Protein AF-A0A9Q3JPG5-F1 (afdb_monomer)

Structure (mmCIF, N/CA/C/O backbone):
data_AF-A0A9Q3JPG5-F1
#
_entry.id   AF-A0A9Q3JPG5-F1
#
loop_
_atom_site.group_PDB
_atom_site.id
_atom_site.type_symbol
_atom_site.label_atom_id
_atom_site.label_alt_id
_atom_site.label_comp_id
_atom_site.label_asym_id
_atom_site.label_entity_id
_atom_site.label_seq_id
_atom_site.pdbx_PDB_ins_code
_atom_site.Cartn_x
_atom_site.Cartn_y
_atom_site.Cartn_z
_atom_site.occupancy
_atom_site.B_iso_or_equiv
_atom_site.auth_seq_id
_atom_site.auth_comp_id
_atom_site.auth_asym_id
_atom_site.auth_atom_id
_atom_site.pdbx_P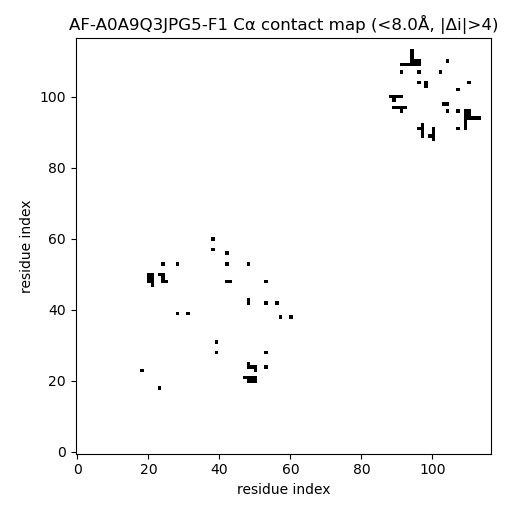DB_model_num
ATOM 1 N N . MET A 1 1 ? 44.051 -28.200 -38.575 1.00 45.81 1 MET A N 1
ATOM 2 C CA . MET A 1 1 ? 42.872 -27.557 -37.950 1.00 45.81 1 MET A CA 1
ATOM 3 C C . MET A 1 1 ? 43.237 -26.121 -37.627 1.00 45.81 1 MET A C 1
ATOM 5 O O . MET A 1 1 ? 44.280 -25.906 -37.031 1.00 45.81 1 MET A O 1
ATOM 9 N N . ASN A 1 2 ? 42.452 -25.155 -38.103 1.00 54.31 2 ASN A N 1
ATOM 10 C CA . ASN A 1 2 ? 42.787 -23.732 -38.044 1.00 54.31 2 ASN A CA 1
ATOM 11 C C . ASN A 1 2 ? 41.914 -23.070 -36.964 1.00 54.31 2 ASN A C 1
ATOM 13 O O . ASN A 1 2 ? 40.747 -22.774 -37.214 1.00 54.31 2 ASN A O 1
ATOM 17 N N . PHE A 1 3 ? 42.439 -22.912 -35.747 1.00 61.31 3 PHE A N 1
ATOM 18 C CA . PHE A 1 3 ? 41.721 -22.245 -34.658 1.00 61.31 3 PHE A CA 1
ATOM 19 C C . PHE A 1 3 ? 41.958 -20.736 -34.763 1.00 61.31 3 PHE A C 1
ATOM 21 O O . PHE A 1 3 ? 43.042 -20.246 -34.460 1.00 61.31 3 PHE A O 1
ATOM 28 N N . LYS A 1 4 ? 40.951 -19.989 -35.228 1.00 66.38 4 LYS A N 1
ATOM 29 C CA . LYS A 1 4 ? 40.971 -18.522 -35.182 1.00 66.38 4 LYS A CA 1
ATOM 30 C C . LYS A 1 4 ? 40.499 -18.066 -33.805 1.00 66.38 4 LYS A C 1
ATOM 32 O O . LYS A 1 4 ? 39.373 -18.362 -33.414 1.00 66.38 4 LYS A O 1
ATOM 37 N N . SER A 1 5 ? 41.344 -17.326 -33.094 1.00 65.25 5 SER A N 1
ATOM 38 C CA . SER A 1 5 ? 40.959 -16.655 -31.852 1.00 65.25 5 SER A CA 1
ATOM 39 C C . SER A 1 5 ? 39.871 -15.620 -32.137 1.00 65.25 5 SER A C 1
ATOM 41 O O . SER A 1 5 ? 40.078 -14.688 -32.913 1.00 65.25 5 SER A O 1
ATOM 43 N N . VAL A 1 6 ? 38.711 -15.779 -31.501 1.00 73.69 6 VAL A N 1
ATOM 44 C CA . VAL A 1 6 ? 37.639 -14.779 -31.490 1.00 73.69 6 VAL A CA 1
ATOM 45 C C . VAL A 1 6 ? 37.770 -13.952 -30.213 1.00 73.69 6 VAL A C 1
ATOM 47 O O . VAL A 1 6 ? 37.669 -14.470 -29.106 1.00 73.69 6 VAL A O 1
ATOM 50 N N . GLY A 1 7 ? 38.072 -12.662 -30.355 1.00 70.88 7 GLY A N 1
ATOM 51 C CA . GLY A 1 7 ? 38.136 -11.745 -29.217 1.00 70.88 7 GLY A CA 1
ATOM 52 C C . GLY A 1 7 ? 36.733 -11.344 -28.763 1.00 70.88 7 GLY A C 1
ATOM 53 O O . GLY A 1 7 ? 35.922 -10.913 -29.583 1.00 70.88 7 GLY A O 1
ATOM 54 N N . ILE A 1 8 ? 36.445 -11.448 -27.464 1.00 77.06 8 ILE A N 1
ATOM 55 C CA . ILE A 1 8 ? 35.200 -10.938 -26.875 1.00 77.06 8 ILE 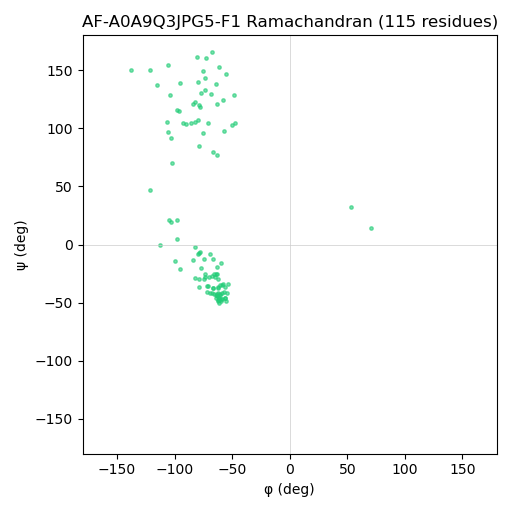A CA 1
ATOM 56 C C . ILE A 1 8 ? 35.344 -9.423 -26.700 1.00 77.06 8 ILE A C 1
ATOM 58 O O . ILE A 1 8 ? 36.232 -8.953 -25.990 1.00 77.06 8 ILE A O 1
ATOM 62 N N . ARG A 1 9 ? 34.467 -8.644 -27.341 1.00 71.94 9 ARG A N 1
ATOM 63 C CA . ARG A 1 9 ? 34.363 -7.197 -27.110 1.00 71.94 9 ARG A CA 1
ATOM 64 C C . ARG A 1 9 ? 33.312 -6.939 -26.037 1.00 71.94 9 ARG A C 1
ATOM 66 O O . ARG A 1 9 ? 32.119 -7.033 -26.310 1.00 71.94 9 ARG A O 1
ATOM 73 N N . VAL A 1 10 ? 33.751 -6.606 -24.825 1.00 76.31 10 VAL A N 1
ATOM 74 C CA . VAL A 1 10 ? 32.854 -6.160 -23.751 1.00 76.31 10 VAL A CA 1
ATOM 75 C C . VAL A 1 10 ? 32.574 -4.671 -23.952 1.00 76.31 10 VAL A C 1
ATOM 77 O O . VAL A 1 10 ? 33.448 -3.832 -23.740 1.00 76.31 10 VAL A O 1
ATOM 80 N N . GLY A 1 11 ? 31.371 -4.340 -24.421 1.00 76.62 11 GLY A N 1
ATOM 81 C CA . GLY A 1 11 ? 30.911 -2.956 -24.529 1.00 76.62 11 GLY A CA 1
ATOM 82 C C . GLY A 1 11 ? 30.569 -2.375 -23.155 1.00 76.62 11 GLY A C 1
ATOM 83 O O . GLY A 1 11 ? 30.035 -3.077 -22.297 1.00 76.62 11 GLY A O 1
ATOM 84 N N . LYS A 1 12 ? 30.860 -1.087 -22.940 1.00 75.44 12 LYS A N 1
ATOM 85 C CA . LYS A 1 12 ? 30.396 -0.367 -21.747 1.00 75.44 12 LYS A CA 1
ATOM 86 C C . LYS A 1 12 ? 28.870 -0.214 -21.839 1.00 75.44 12 LYS A C 1
ATOM 88 O O . LYS A 1 12 ? 28.397 0.235 -22.886 1.00 75.44 12 LYS A O 1
ATOM 93 N N . PRO A 1 13 ? 28.099 -0.567 -20.795 1.00 71.06 13 PRO A N 1
ATOM 94 C CA . PRO A 1 13 ? 26.662 -0.339 -20.817 1.00 71.06 13 PRO A CA 1
ATOM 95 C C . PRO A 1 13 ? 26.364 1.167 -20.940 1.00 71.06 13 PRO A C 1
ATOM 97 O O . PRO A 1 13 ? 27.189 1.993 -20.528 1.00 71.06 13 PRO A O 1
ATOM 100 N N . PRO A 1 14 ? 25.209 1.541 -21.518 1.00 74.00 14 PRO A N 1
ATOM 101 C CA . PRO A 1 14 ? 24.792 2.935 -21.597 1.00 74.00 14 PRO A CA 1
ATOM 102 C C . PRO A 1 14 ? 24.766 3.583 -20.204 1.00 74.00 14 PRO A C 1
ATOM 104 O O . PRO A 1 14 ? 24.472 2.933 -19.204 1.00 74.00 14 PRO A O 1
ATOM 107 N N . ILE A 1 15 ? 25.086 4.882 -20.150 1.00 68.44 15 ILE A N 1
ATOM 108 C CA . ILE A 1 15 ? 25.168 5.674 -18.905 1.00 68.44 15 ILE A CA 1
ATOM 109 C C . ILE A 1 15 ? 23.796 5.772 -18.213 1.00 68.44 15 ILE A C 1
ATOM 111 O O . ILE A 1 15 ? 23.726 5.924 -16.996 1.00 68.44 15 ILE A O 1
ATOM 115 N N . VAL A 1 16 ? 22.710 5.639 -18.981 1.00 63.44 16 VAL A N 1
ATOM 116 C CA . VAL A 1 16 ? 21.335 5.635 -18.483 1.00 63.44 16 VAL A CA 1
ATOM 117 C C . VAL A 1 16 ? 20.803 4.210 -18.554 1.00 63.44 16 VAL A C 1
ATOM 119 O O . VAL A 1 16 ? 20.508 3.694 -19.631 1.00 63.44 16 VAL A O 1
ATOM 122 N N . ILE A 1 17 ? 20.716 3.566 -17.395 1.00 62.16 17 ILE A N 1
ATOM 123 C CA . ILE A 1 17 ? 20.017 2.294 -17.238 1.00 62.16 17 ILE A CA 1
ATOM 124 C C . ILE A 1 17 ? 18.578 2.659 -16.884 1.00 62.16 17 ILE A C 1
ATOM 126 O O . ILE A 1 17 ? 18.310 3.089 -15.764 1.00 62.16 17 ILE A O 1
ATOM 130 N N . ASP A 1 18 ? 17.669 2.537 -17.847 1.00 68.06 18 ASP A N 1
ATOM 131 C CA . ASP A 1 18 ? 16.240 2.707 -17.598 1.00 68.06 18 ASP A CA 1
ATOM 132 C C . ASP A 1 18 ? 15.727 1.453 -16.879 1.00 68.06 18 ASP A C 1
ATOM 134 O O . ASP A 1 18 ? 15.527 0.389 -17.473 1.00 68.06 18 ASP A O 1
ATOM 138 N N . ILE A 1 19 ? 15.653 1.530 -15.551 1.00 72.69 19 ILE A N 1
ATOM 139 C CA . ILE A 1 19 ? 15.175 0.420 -14.734 1.00 72.69 19 ILE A CA 1
ATOM 140 C C . ILE A 1 19 ? 13.652 0.473 -14.748 1.00 72.69 19 ILE A C 1
ATOM 142 O O . ILE A 1 19 ? 13.058 1.456 -14.310 1.00 72.69 19 ILE A O 1
ATOM 146 N N . SER A 1 20 ? 13.023 -0.623 -15.184 1.00 84.12 20 SER A N 1
ATOM 147 C CA . SER A 1 20 ? 11.569 -0.773 -15.112 1.00 84.12 20 SER A CA 1
ATOM 148 C C . SER A 1 20 ? 11.058 -0.401 -13.718 1.00 84.12 20 SER A C 1
ATOM 150 O O . SER A 1 20 ? 11.532 -0.919 -12.703 1.00 84.12 20 SER A O 1
ATOM 152 N N . ASN A 1 21 ? 10.056 0.476 -13.674 1.00 83.75 21 ASN A N 1
ATOM 153 C CA . ASN A 1 21 ? 9.414 0.926 -12.440 1.00 83.75 21 ASN A CA 1
ATOM 154 C C . ASN A 1 21 ? 8.919 -0.256 -11.582 1.00 83.75 21 ASN A C 1
ATOM 156 O O . ASN A 1 21 ? 9.007 -0.226 -10.357 1.00 83.75 21 ASN A O 1
ATOM 160 N N . GLU A 1 22 ? 8.470 -1.340 -12.222 1.00 85.38 22 GLU A N 1
ATOM 161 C CA . GLU A 1 22 ? 8.069 -2.565 -11.526 1.00 85.38 22 GLU A CA 1
ATOM 162 C C . GLU A 1 22 ? 9.265 -3.258 -10.849 1.00 85.38 22 GLU A C 1
ATOM 164 O O . GLU A 1 22 ? 9.141 -3.802 -9.749 1.00 85.38 22 GLU A O 1
ATOM 169 N N . LEU A 1 23 ? 10.437 -3.243 -11.489 1.00 86.75 23 LEU A N 1
ATOM 170 C CA . LEU A 1 23 ? 11.654 -3.826 -10.931 1.00 86.75 23 LEU A CA 1
ATOM 171 C C . LEU A 1 23 ? 12.154 -3.007 -9.734 1.00 86.75 23 LEU A C 1
ATOM 173 O O . LEU A 1 23 ? 12.498 -3.592 -8.708 1.00 86.75 23 LEU A O 1
ATOM 177 N N . LEU A 1 24 ? 12.114 -1.673 -9.820 1.00 89.06 24 LEU A N 1
ATOM 178 C CA . LEU A 1 24 ? 12.419 -0.788 -8.689 1.00 89.06 24 LEU A CA 1
ATOM 179 C C . LEU A 1 24 ? 11.472 -1.031 -7.510 1.00 89.06 24 LEU A C 1
ATOM 181 O O . LEU A 1 24 ? 11.931 -1.220 -6.382 1.00 89.06 24 LEU A O 1
ATOM 185 N N . ALA A 1 25 ? 10.167 -1.121 -7.774 1.00 89.62 25 ALA A N 1
ATOM 186 C CA . ALA A 1 25 ? 9.165 -1.440 -6.763 1.00 89.62 25 ALA A CA 1
ATOM 187 C C . ALA A 1 25 ? 9.466 -2.777 -6.060 1.00 89.62 25 ALA A C 1
ATOM 189 O O . ALA A 1 25 ? 9.469 -2.848 -4.831 1.00 89.62 25 ALA A O 1
ATOM 190 N N . LYS A 1 26 ? 9.805 -3.830 -6.817 1.00 88.69 26 LYS A N 1
ATOM 191 C CA . LYS A 1 26 ? 10.200 -5.135 -6.256 1.00 88.69 26 LYS A CA 1
ATOM 192 C C . LYS A 1 26 ? 11.467 -5.052 -5.406 1.00 88.69 26 LYS A C 1
ATOM 194 O O . LYS A 1 26 ? 11.517 -5.659 -4.337 1.00 88.69 26 LYS A O 1
ATOM 199 N N . ILE A 1 27 ? 12.471 -4.291 -5.846 1.00 89.94 27 ILE A N 1
ATOM 200 C CA . ILE A 1 27 ? 13.708 -4.089 -5.082 1.00 89.94 27 ILE A CA 1
ATOM 201 C C . ILE A 1 27 ? 13.394 -3.423 -3.739 1.00 89.94 27 ILE A C 1
ATOM 203 O O . ILE A 1 27 ? 13.855 -3.910 -2.708 1.00 89.94 27 ILE A O 1
ATOM 207 N N . ILE A 1 28 ? 12.561 -2.381 -3.719 1.00 90.56 28 ILE A N 1
ATOM 208 C CA . ILE A 1 28 ? 12.152 -1.711 -2.475 1.00 90.56 28 ILE A CA 1
ATOM 209 C C . ILE A 1 28 ? 11.458 -2.698 -1.531 1.00 90.56 28 ILE A C 1
ATOM 211 O O . ILE A 1 28 ? 11.829 -2.799 -0.362 1.00 90.56 28 ILE A O 1
ATOM 215 N N . ILE A 1 29 ? 10.514 -3.494 -2.043 1.00 90.38 29 ILE A N 1
ATOM 216 C CA . ILE A 1 29 ? 9.797 -4.492 -1.236 1.00 90.38 29 ILE A CA 1
ATOM 217 C C . ILE A 1 29 ? 10.760 -5.548 -0.670 1.00 90.38 29 ILE A C 1
ATOM 219 O O . ILE A 1 29 ? 10.607 -5.976 0.475 1.00 90.38 29 ILE A O 1
ATOM 223 N N . SER A 1 30 ? 11.782 -5.944 -1.438 1.00 89.81 30 SER A N 1
ATOM 224 C CA . SER A 1 30 ? 12.795 -6.914 -0.997 1.00 89.81 30 SER A CA 1
ATOM 225 C C . SER A 1 30 ? 13.670 -6.407 0.154 1.00 89.81 30 SER A C 1
ATOM 227 O O . SER A 1 30 ? 14.186 -7.211 0.926 1.00 89.81 30 SER A O 1
ATOM 229 N N . LYS A 1 31 ? 13.818 -5.082 0.296 1.00 92.00 31 LYS A N 1
ATOM 230 C CA . LYS A 1 31 ? 14.618 -4.446 1.352 1.00 92.00 31 LYS A CA 1
ATOM 231 C C . LYS A 1 31 ? 13.868 -4.272 2.673 1.00 92.00 31 LYS A C 1
ATOM 233 O O . LYS A 1 31 ? 14.507 -4.010 3.688 1.00 92.00 31 LYS A O 1
ATOM 238 N N . LEU A 1 32 ? 12.544 -4.431 2.688 1.00 88.81 32 LEU A N 1
ATOM 239 C CA . LEU A 1 32 ? 11.763 -4.429 3.927 1.00 88.81 32 LEU A CA 1
ATOM 240 C C . LEU A 1 32 ? 12.165 -5.627 4.806 1.00 88.81 32 LEU A C 1
ATOM 242 O O . LEU A 1 32 ? 12.315 -6.746 4.306 1.00 88.81 32 LEU A O 1
ATOM 246 N N . SER A 1 33 ? 12.290 -5.421 6.119 1.00 88.44 33 SER A N 1
ATOM 247 C CA . SER A 1 33 ? 12.600 -6.505 7.062 1.00 88.44 33 SER A CA 1
ATOM 248 C C . SER A 1 33 ? 11.450 -7.520 7.172 1.00 88.44 33 SER A C 1
ATOM 250 O O . SER A 1 33 ? 10.326 -7.280 6.718 1.00 88.44 33 SER A O 1
ATOM 252 N N . GLU A 1 34 ? 11.719 -8.689 7.755 1.00 86.12 34 GLU A N 1
ATOM 253 C CA . GLU A 1 34 ? 10.731 -9.772 7.896 1.00 86.12 34 GLU A CA 1
ATOM 254 C C . GLU A 1 34 ? 9.524 -9.387 8.766 1.00 86.12 34 GLU A C 1
ATOM 256 O O . GLU A 1 34 ? 8.416 -9.871 8.540 1.00 86.12 34 GLU A 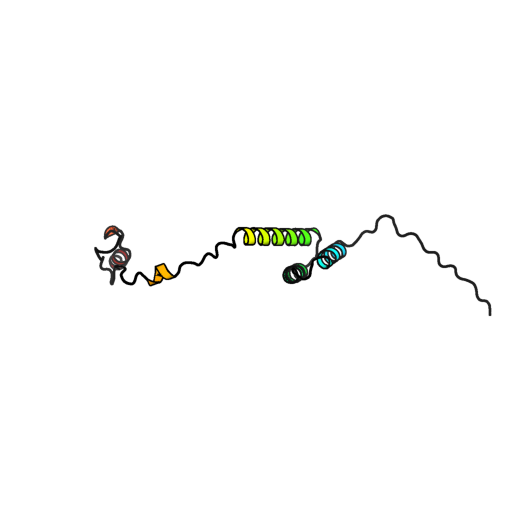O 1
ATOM 261 N N . GLY A 1 35 ? 9.684 -8.427 9.683 1.00 83.94 35 GLY A N 1
ATOM 262 C CA . GLY A 1 35 ? 8.578 -7.888 10.486 1.00 83.94 35 GLY A CA 1
ATOM 263 C C . GLY A 1 35 ? 7.453 -7.247 9.659 1.00 83.94 35 GLY A C 1
ATOM 264 O O . GLY A 1 35 ? 6.342 -7.079 10.153 1.00 83.94 35 GLY A O 1
ATOM 265 N N . TYR A 1 36 ? 7.705 -6.943 8.382 1.00 87.19 36 TYR A N 1
ATOM 266 C CA . TYR A 1 36 ? 6.737 -6.343 7.462 1.00 87.19 36 TYR A CA 1
ATOM 267 C C . TYR A 1 36 ? 6.142 -7.352 6.466 1.00 87.19 36 TYR A C 1
ATOM 269 O O . TYR A 1 36 ? 5.600 -6.947 5.441 1.00 87.19 36 TYR A O 1
ATOM 277 N N . ASN A 1 37 ? 6.204 -8.663 6.727 1.00 87.81 37 ASN A N 1
ATOM 278 C CA . ASN A 1 37 ? 5.686 -9.686 5.802 1.00 87.81 37 ASN A CA 1
ATOM 279 C C . ASN A 1 37 ? 4.201 -9.495 5.433 1.00 87.81 37 ASN A C 1
ATOM 281 O O . ASN A 1 37 ? 3.824 -9.680 4.275 1.00 87.81 37 ASN A O 1
ATOM 285 N N . ASN A 1 38 ? 3.369 -9.047 6.379 1.00 87.12 38 ASN A N 1
ATOM 286 C CA . ASN A 1 38 ? 1.964 -8.721 6.106 1.00 87.12 38 ASN A CA 1
ATOM 287 C C . ASN A 1 38 ? 1.821 -7.562 5.109 1.00 87.12 38 ASN A C 1
ATOM 289 O O . ASN A 1 38 ? 1.021 -7.644 4.176 1.00 87.12 38 ASN A O 1
ATOM 293 N N . LEU A 1 39 ? 2.636 -6.516 5.273 1.00 88.81 39 LEU A N 1
ATOM 294 C CA . LEU A 1 39 ? 2.684 -5.373 4.366 1.00 88.81 39 LEU A CA 1
ATOM 295 C C . LEU A 1 39 ? 3.207 -5.787 2.984 1.00 88.81 39 LEU A C 1
ATOM 297 O O . LEU A 1 39 ? 2.615 -5.413 1.977 1.00 88.81 39 LEU A O 1
ATOM 301 N N . LYS A 1 40 ? 4.259 -6.617 2.921 1.00 90.62 40 LYS A N 1
ATOM 302 C CA . LYS A 1 40 ? 4.782 -7.163 1.656 1.00 90.62 40 LYS A CA 1
ATOM 303 C C . LYS A 1 40 ? 3.684 -7.877 0.867 1.00 90.62 40 LYS A C 1
ATOM 305 O O . LYS A 1 40 ? 3.514 -7.593 -0.313 1.00 90.62 40 LYS A O 1
ATOM 310 N N . ARG 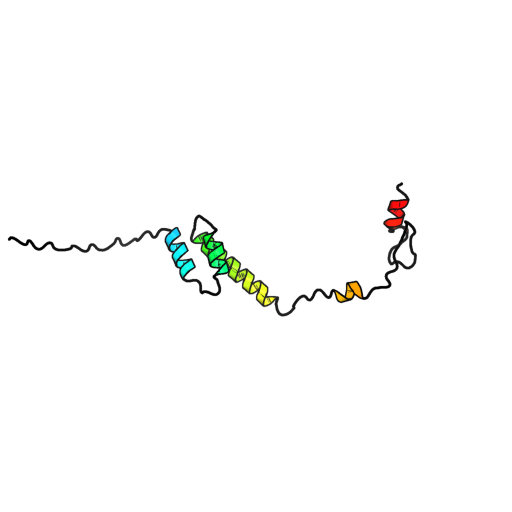A 1 41 ? 2.917 -8.763 1.516 1.00 88.94 41 ARG A N 1
ATOM 311 C CA . ARG A 1 41 ? 1.805 -9.487 0.877 1.00 88.94 41 ARG A CA 1
ATOM 312 C C . ARG A 1 41 ? 0.744 -8.532 0.325 1.00 88.94 41 ARG A C 1
ATOM 314 O O . ARG A 1 41 ? 0.404 -8.640 -0.847 1.00 88.94 41 ARG A O 1
ATOM 321 N N . MET A 1 42 ? 0.306 -7.560 1.128 1.00 88.75 42 MET A N 1
ATOM 322 C CA . MET A 1 42 ? -0.674 -6.551 0.702 1.00 88.75 42 MET A CA 1
ATOM 323 C C . MET A 1 42 ? -0.185 -5.745 -0.511 1.00 88.75 42 MET A C 1
ATOM 325 O O . MET A 1 42 ? -0.943 -5.497 -1.444 1.00 88.75 42 MET A O 1
ATOM 329 N N . ILE A 1 43 ? 1.092 -5.355 -0.526 1.00 90.12 43 ILE A N 1
ATOM 330 C CA . ILE A 1 43 ? 1.677 -4.611 -1.646 1.00 90.12 43 ILE A CA 1
ATOM 331 C C . ILE A 1 43 ? 1.748 -5.480 -2.915 1.00 90.12 43 ILE A C 1
ATOM 333 O O . ILE A 1 43 ? 1.499 -4.976 -4.007 1.00 90.12 43 ILE A O 1
ATOM 337 N N . TYR A 1 44 ? 2.045 -6.780 -2.802 1.00 88.19 44 TYR A N 1
ATOM 338 C CA . TYR A 1 44 ? 2.093 -7.683 -3.961 1.00 88.19 44 TYR A CA 1
ATOM 339 C C . TYR A 1 44 ? 0.725 -7.936 -4.612 1.00 88.19 44 TYR A C 1
ATOM 341 O O . TYR A 1 44 ? 0.675 -8.213 -5.814 1.00 88.19 44 TYR A O 1
ATOM 349 N N . GLU A 1 45 ? -0.363 -7.824 -3.848 1.00 88.50 45 GLU A N 1
ATOM 350 C CA . GLU A 1 45 ? -1.740 -7.915 -4.351 1.00 88.50 45 GLU A CA 1
ATOM 351 C C . GLU A 1 45 ? -2.154 -6.659 -5.141 1.00 88.50 45 GLU A C 1
ATOM 353 O O . GLU A 1 45 ? -2.984 -6.739 -6.047 1.00 88.50 45 GLU A O 1
ATOM 358 N N . MET A 1 46 ? -1.529 -5.506 -4.876 1.00 82.81 46 MET A N 1
ATOM 359 C CA . MET A 1 46 ? -1.750 -4.267 -5.626 1.00 82.81 46 MET A CA 1
ATOM 360 C C . MET A 1 46 ? -0.985 -4.301 -6.957 1.00 82.81 46 MET A C 1
ATOM 362 O O . MET A 1 46 ? 0.135 -3.806 -7.081 1.00 82.81 46 MET A O 1
ATOM 366 N N . ARG A 1 47 ? -1.596 -4.903 -7.982 1.00 81.75 47 ARG A N 1
ATOM 367 C CA . ARG A 1 47 ? -1.1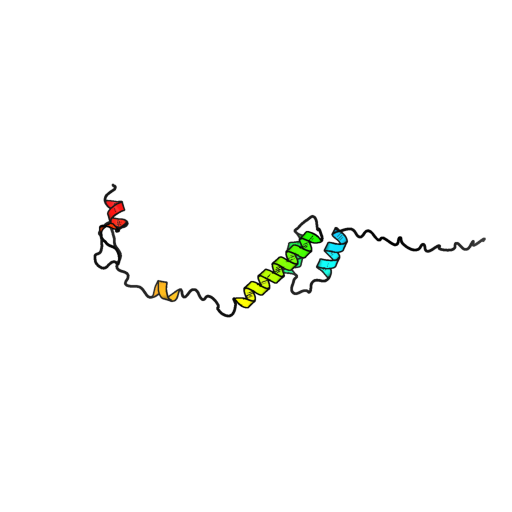16 -4.839 -9.370 1.00 81.75 47 ARG A CA 1
ATOM 368 C C . ARG A 1 47 ? -1.829 -3.712 -10.137 1.00 81.75 47 ARG A C 1
ATOM 370 O O . ARG A 1 47 ? -3.042 -3.576 -9.995 1.00 81.75 47 ARG A O 1
ATOM 377 N N . PRO A 1 48 ? -1.123 -2.933 -10.978 1.00 83.56 48 PRO A N 1
ATOM 378 C CA . PRO A 1 48 ? 0.317 -2.982 -11.250 1.00 83.56 48 PRO A CA 1
ATOM 379 C C . PRO A 1 48 ? 1.170 -2.371 -10.122 1.00 83.56 48 PRO A C 1
ATOM 381 O O . PRO A 1 48 ? 0.757 -1.434 -9.439 1.00 83.56 48 PRO A O 1
ATOM 384 N N . LEU A 1 49 ? 2.385 -2.908 -9.963 1.00 84.75 49 LEU A N 1
ATOM 385 C CA . LEU A 1 49 ? 3.371 -2.456 -8.979 1.00 84.75 49 LEU A CA 1
ATOM 386 C C . LEU A 1 49 ? 4.079 -1.201 -9.494 1.00 84.75 49 LEU A C 1
ATOM 388 O O . LEU A 1 49 ? 4.923 -1.271 -10.386 1.00 84.75 49 LEU A O 1
ATOM 392 N N . GLU A 1 50 ? 3.748 -0.060 -8.901 1.00 88.06 50 GLU A N 1
ATOM 393 C CA . GLU A 1 50 ? 4.389 1.225 -9.173 1.00 88.06 50 GLU A CA 1
ATOM 394 C C . GLU A 1 50 ? 5.122 1.714 -7.930 1.00 88.06 50 GLU A C 1
ATOM 396 O O . GLU A 1 50 ? 4.575 1.677 -6.825 1.00 88.06 50 GLU A O 1
ATOM 401 N N . THR A 1 51 ? 6.331 2.247 -8.111 1.00 87.81 51 THR A N 1
ATOM 402 C CA . THR A 1 51 ? 7.167 2.718 -6.997 1.00 87.81 51 THR A CA 1
ATOM 403 C C . THR A 1 51 ? 6.441 3.729 -6.103 1.00 87.81 51 THR A C 1
ATOM 405 O O . THR A 1 51 ? 6.484 3.602 -4.883 1.00 87.81 51 THR A O 1
ATOM 408 N N . ALA A 1 52 ? 5.691 4.671 -6.685 1.00 87.69 52 ALA A N 1
ATOM 409 C CA . ALA A 1 52 ? 4.924 5.663 -5.927 1.00 87.69 52 ALA A CA 1
ATOM 410 C C . ALA A 1 52 ? 3.867 5.026 -5.003 1.00 87.69 52 ALA A C 1
ATOM 412 O O . ALA A 1 52 ? 3.739 5.415 -3.842 1.00 87.69 52 ALA A O 1
ATOM 413 N N . LYS A 1 53 ? 3.148 4.005 -5.490 1.00 87.81 53 LYS A N 1
ATOM 414 C CA . LYS A 1 53 ? 2.132 3.280 -4.709 1.00 87.81 53 LYS A CA 1
ATOM 415 C C . LYS A 1 53 ? 2.766 2.486 -3.568 1.00 87.81 53 LYS A C 1
ATOM 417 O O . LYS A 1 53 ? 2.248 2.499 -2.454 1.00 87.81 53 LYS A O 1
ATOM 422 N N . VAL A 1 54 ? 3.904 1.838 -3.832 1.00 90.25 54 VAL A N 1
ATOM 423 C CA . VAL A 1 54 ? 4.665 1.088 -2.821 1.00 90.25 54 VAL A CA 1
ATOM 424 C C . VAL A 1 54 ? 5.136 2.012 -1.700 1.00 90.25 54 VAL A C 1
ATOM 426 O O . VAL A 1 54 ? 4.888 1.719 -0.532 1.00 90.25 54 VAL A O 1
ATOM 429 N N . VAL A 1 55 ? 5.764 3.140 -2.044 1.00 90.44 55 VAL A N 1
ATOM 430 C CA . VAL A 1 55 ? 6.262 4.115 -1.061 1.00 90.44 55 VAL A CA 1
ATOM 431 C C . VAL A 1 55 ? 5.113 4.674 -0.226 1.00 90.44 55 VAL A C 1
ATOM 433 O O . VAL A 1 55 ? 5.179 4.628 0.999 1.00 90.44 55 VAL A O 1
ATOM 436 N N . SER A 1 56 ? 4.015 5.088 -0.867 1.00 90.12 56 SER A N 1
ATOM 437 C CA . SER A 1 56 ? 2.833 5.587 -0.155 1.00 90.12 56 SER A CA 1
ATOM 438 C C . SER A 1 56 ? 2.278 4.564 0.839 1.00 90.12 56 SER A C 1
ATOM 440 O O . SER A 1 56 ? 1.901 4.935 1.946 1.00 90.12 56 SER A O 1
ATOM 442 N N . LYS A 1 57 ? 2.236 3.274 0.480 1.00 89.50 57 LYS A N 1
ATOM 443 C CA . LYS A 1 57 ? 1.730 2.230 1.382 1.00 89.50 57 LYS A CA 1
ATOM 444 C C . LYS A 1 57 ? 2.655 1.950 2.557 1.00 89.50 57 LYS A C 1
ATOM 446 O O . LYS A 1 57 ? 2.168 1.675 3.653 1.00 89.50 57 LYS A O 1
ATOM 451 N N . ILE A 1 58 ? 3.966 2.020 2.342 1.00 90.06 58 ILE A N 1
ATOM 452 C CA . ILE A 1 58 ? 4.947 1.903 3.423 1.00 90.06 58 ILE A CA 1
ATOM 453 C C . ILE A 1 58 ? 4.788 3.079 4.395 1.00 90.06 58 ILE A C 1
ATOM 455 O O . ILE A 1 58 ? 4.700 2.853 5.601 1.00 90.06 58 ILE A O 1
ATOM 459 N N . ASP A 1 59 ? 4.657 4.304 3.884 1.00 89.88 59 ASP A N 1
ATOM 460 C CA . ASP A 1 59 ? 4.457 5.5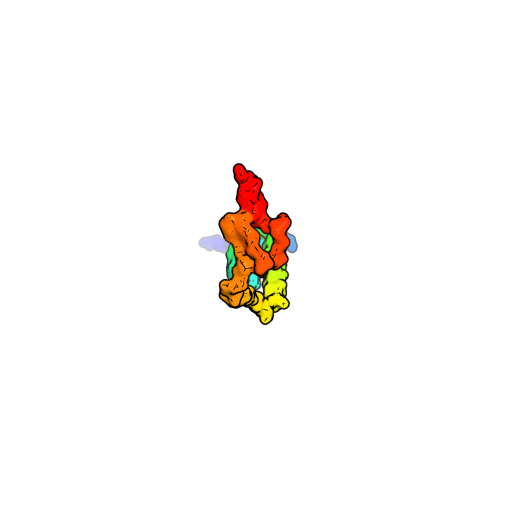00 4.708 1.00 89.88 59 ASP A CA 1
ATOM 461 C C . ASP A 1 59 ? 3.149 5.449 5.507 1.00 89.88 59 ASP A C 1
ATOM 463 O O . ASP A 1 59 ? 3.150 5.730 6.709 1.00 89.88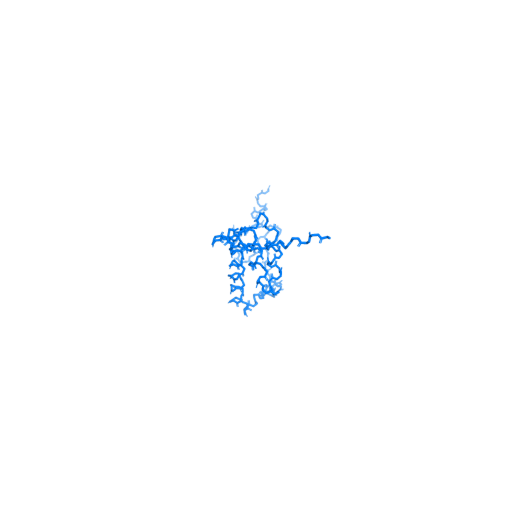 59 ASP A O 1
ATOM 467 N N . ASP A 1 60 ? 2.042 5.041 4.876 1.00 88.81 60 ASP A N 1
ATOM 468 C CA . ASP A 1 60 ? 0.752 4.841 5.547 1.00 88.81 60 ASP A CA 1
ATOM 469 C C . ASP A 1 60 ? 0.883 3.847 6.709 1.00 88.81 60 ASP A C 1
ATOM 471 O O . ASP A 1 60 ? 0.401 4.097 7.817 1.00 88.81 60 ASP A O 1
ATOM 475 N N . TYR A 1 61 ? 1.563 2.722 6.468 1.00 86.56 61 TYR A N 1
ATOM 476 C CA . TYR A 1 61 ? 1.768 1.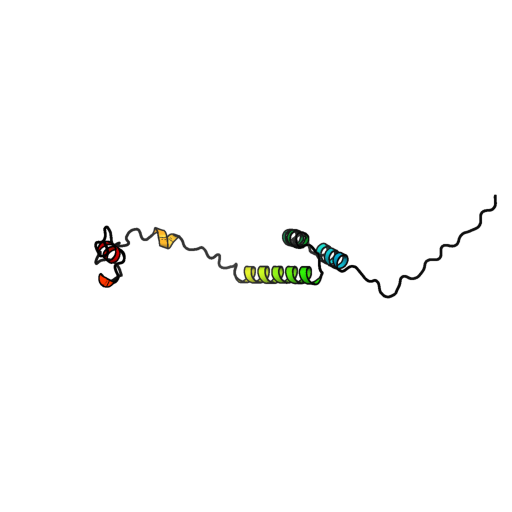678 7.468 1.00 86.56 61 TYR A CA 1
ATOM 477 C C . TYR A 1 61 ? 2.608 2.180 8.647 1.00 86.56 61 TYR A C 1
ATOM 479 O O . TYR A 1 61 ? 2.258 1.944 9.805 1.00 86.56 61 TYR A O 1
ATOM 487 N N . ILE A 1 62 ? 3.687 2.921 8.372 1.00 85.50 62 ILE A N 1
ATOM 488 C CA . ILE A 1 62 ? 4.533 3.524 9.408 1.00 85.50 62 ILE A CA 1
ATOM 489 C C . ILE A 1 62 ? 3.717 4.520 10.240 1.00 85.50 62 ILE A C 1
ATOM 491 O O . ILE A 1 62 ? 3.717 4.430 11.470 1.00 85.50 62 ILE A O 1
ATOM 495 N N . ARG A 1 63 ? 2.962 5.421 9.600 1.00 83.56 63 ARG A N 1
ATOM 496 C CA . ARG A 1 63 ? 2.114 6.405 10.294 1.00 83.56 63 ARG A CA 1
ATOM 497 C C . ARG A 1 63 ? 1.051 5.740 11.162 1.00 83.56 63 ARG A C 1
ATOM 499 O O . ARG A 1 63 ? 0.870 6.144 12.310 1.00 83.56 63 ARG A O 1
ATOM 506 N N . TYR A 1 64 ? 0.392 4.702 10.651 1.00 77.50 64 TYR A N 1
ATOM 507 C CA . TYR A 1 64 ? -0.597 3.949 11.417 1.00 77.50 64 TYR A CA 1
ATOM 508 C C . TYR A 1 64 ? 0.037 3.253 12.625 1.00 77.50 64 TYR A C 1
ATOM 510 O O . TYR A 1 64 ? -0.493 3.354 13.732 1.00 77.50 64 TYR A O 1
ATOM 518 N N . SER A 1 65 ? 1.200 2.618 12.438 1.00 68.75 65 SER A N 1
ATOM 519 C CA . SER A 1 65 ? 1.933 1.953 13.523 1.00 68.75 65 SER A CA 1
ATOM 520 C C . SER A 1 65 ? 2.385 2.929 14.618 1.00 68.75 65 SER A C 1
ATOM 522 O O . SER A 1 65 ? 2.282 2.626 15.802 1.00 68.75 65 SER A O 1
ATOM 524 N N . TYR A 1 66 ? 2.802 4.142 14.249 1.00 61.09 66 TYR A N 1
ATOM 525 C CA . TYR A 1 66 ? 3.182 5.182 15.205 1.00 61.09 66 TYR A CA 1
ATOM 526 C C . TYR A 1 66 ? 1.974 5.776 15.944 1.00 61.09 66 TYR A C 1
ATOM 528 O O . TYR A 1 66 ? 2.047 6.096 17.131 1.00 61.09 66 TYR A O 1
ATOM 536 N N . SER A 1 67 ? 0.836 5.905 15.257 1.00 58.47 67 SER A N 1
ATOM 537 C CA . SER A 1 67 ? -0.403 6.373 15.881 1.00 58.47 67 SER A CA 1
ATOM 538 C C . SER A 1 67 ? -1.003 5.347 16.843 1.00 58.47 67 SER A C 1
ATOM 540 O O . SER A 1 67 ? -1.678 5.737 17.791 1.00 58.47 67 SER A O 1
ATOM 542 N N . THR A 1 68 ? -0.761 4.051 16.625 1.00 53.97 68 THR A N 1
ATOM 543 C CA . THR A 1 68 ? -1.189 2.994 17.551 1.00 53.97 68 THR A CA 1
ATOM 544 C C . THR A 1 68 ? -0.266 2.891 18.762 1.00 53.97 68 THR A C 1
ATOM 546 O O . THR A 1 68 ? -0.772 2.723 19.864 1.00 53.97 68 THR A O 1
ATOM 549 N N . THR A 1 69 ? 1.051 3.085 18.618 1.00 51.94 69 THR A N 1
ATOM 550 C CA . THR A 1 69 ? 1.979 3.033 19.766 1.00 51.94 69 THR A CA 1
ATOM 551 C C . THR A 1 69 ? 1.901 4.247 20.688 1.00 51.94 69 THR A C 1
ATOM 553 O O . THR A 1 69 ? 2.131 4.109 21.886 1.00 51.94 69 THR A O 1
ATOM 556 N N . LYS A 1 70 ? 1.511 5.427 20.187 1.00 48.72 70 LYS A N 1
ATOM 557 C CA . LYS A 1 70 ? 1.236 6.594 21.050 1.00 48.72 70 LYS A CA 1
ATOM 558 C C . LYS A 1 70 ? -0.085 6.517 21.823 1.00 48.72 70 LYS A C 1
ATOM 560 O O . LYS A 1 70 ? -0.284 7.317 22.729 1.00 48.72 70 LYS A O 1
ATOM 565 N N . GLY A 1 71 ? -0.971 5.583 21.477 1.00 47.69 71 GLY A N 1
ATOM 566 C CA . GLY A 1 71 ? -2.260 5.380 22.147 1.00 47.69 71 GLY A CA 1
ATOM 567 C C . GLY A 1 71 ? -2.378 4.063 22.918 1.00 47.69 71 GLY A C 1
ATOM 568 O O . GLY A 1 71 ? -3.425 3.807 23.499 1.00 47.69 71 GLY A O 1
ATOM 569 N N . SER A 1 72 ? -1.347 3.211 22.922 1.00 47.53 72 SER A N 1
ATOM 570 C CA . SER A 1 72 ? -1.443 1.835 23.429 1.00 47.53 72 SER A CA 1
ATOM 571 C C . SER A 1 72 ? -0.941 1.621 24.860 1.00 47.53 72 SER A C 1
ATOM 573 O O . SER A 1 72 ? -0.628 0.482 25.198 1.00 47.53 72 SER A O 1
ATOM 575 N N . ASP A 1 73 ? -0.864 2.662 25.693 1.00 46.53 73 ASP A N 1
ATOM 576 C CA . ASP A 1 73 ? -0.697 2.478 27.150 1.00 46.53 73 ASP A CA 1
ATOM 577 C C . ASP A 1 73 ? -2.017 2.609 27.923 1.00 46.53 73 ASP A C 1
ATOM 579 O O . ASP A 1 73 ? -2.162 2.112 29.035 1.00 46.53 73 ASP A O 1
ATOM 583 N N . GLU A 1 74 ? -3.058 3.139 27.284 1.00 49.69 74 GLU A N 1
ATOM 584 C CA . GLU A 1 74 ? -4.422 2.917 27.732 1.00 49.69 74 GLU A CA 1
ATOM 585 C C . GLU A 1 74 ? -5.040 1.883 26.806 1.00 49.69 74 GLU A C 1
ATOM 587 O O . GLU A 1 74 ? -5.646 2.189 25.779 1.00 49.69 74 GLU A O 1
ATOM 592 N N . ARG A 1 75 ? -4.928 0.610 27.200 1.00 51.69 75 ARG A N 1
ATOM 593 C CA . ARG A 1 75 ? -5.994 -0.336 26.877 1.00 51.69 75 ARG A CA 1
ATOM 594 C C . ARG A 1 75 ? -7.283 0.378 27.266 1.00 51.69 75 ARG A C 1
ATOM 596 O O . ARG A 1 75 ? -7.586 0.471 28.454 1.00 51.69 75 ARG A O 1
ATOM 603 N N . GLN A 1 76 ? -8.035 0.881 26.290 1.00 53.19 76 GLN A N 1
ATOM 604 C CA . GLN A 1 76 ? -9.443 1.178 26.475 1.00 53.19 76 GLN A CA 1
ATOM 605 C C . GLN A 1 76 ? -10.113 -0.166 26.765 1.00 53.19 76 GLN A C 1
ATOM 607 O O . GLN A 1 76 ? -10.720 -0.800 25.908 1.00 53.19 76 GLN A O 1
ATOM 612 N N . GLN A 1 77 ? -9.953 -0.643 28.001 1.00 50.56 77 GLN A N 1
ATOM 613 C CA . GLN A 1 77 ? -10.926 -1.495 28.633 1.00 50.56 77 GLN A CA 1
ATOM 614 C C . GLN A 1 77 ? -12.197 -0.668 28.600 1.00 50.56 77 GLN A C 1
ATOM 616 O O . GLN A 1 77 ? -12.406 0.226 29.421 1.00 50.56 77 GLN A O 1
ATOM 621 N N . VAL A 1 78 ? -13.035 -0.940 27.603 1.00 55.88 78 VAL A N 1
ATOM 622 C CA . VAL A 1 78 ? -14.454 -0.647 27.698 1.00 55.88 78 VAL A CA 1
ATOM 623 C C . VAL A 1 78 ? -14.872 -1.264 29.028 1.00 55.88 78 VAL A C 1
ATOM 625 O O . VAL A 1 78 ? -14.918 -2.486 29.152 1.00 55.88 78 VAL A O 1
ATOM 628 N N . LYS A 1 79 ? -15.049 -0.428 30.058 1.00 54.94 79 LYS A N 1
ATOM 629 C CA . LYS A 1 79 ? -15.512 -0.844 31.382 1.00 54.94 79 LYS A CA 1
ATOM 630 C C . LYS A 1 79 ? -16.951 -1.323 31.212 1.00 54.94 79 LYS A C 1
ATOM 632 O O . LYS 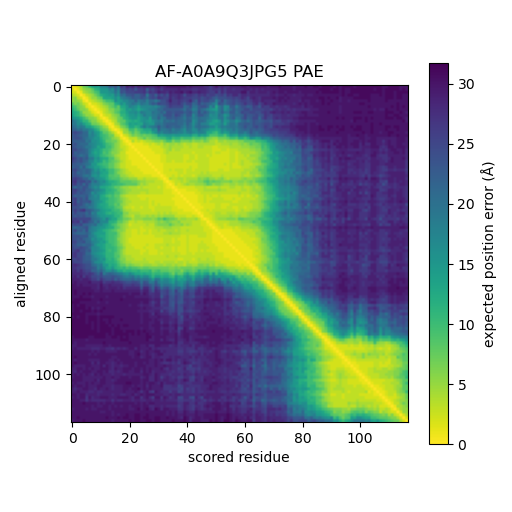A 1 79 ? -17.893 -0.585 31.462 1.00 54.94 79 LYS A O 1
ATOM 637 N N . SER A 1 80 ? -17.125 -2.550 30.738 1.00 55.69 80 SER A N 1
ATOM 638 C CA . SER A 1 80 ? -18.421 -3.213 30.587 1.00 55.69 80 SER A CA 1
ATOM 639 C C . SER A 1 80 ? -19.077 -3.495 31.943 1.00 55.69 80 SER A C 1
ATOM 641 O O . SER A 1 80 ? -20.275 -3.763 32.009 1.00 55.69 80 SER A O 1
ATOM 643 N N . GLU A 1 81 ? -18.329 -3.356 33.043 1.00 53.78 81 GLU A N 1
ATOM 644 C CA . GLU A 1 81 ? -18.834 -3.524 34.405 1.00 53.78 81 GLU A CA 1
ATOM 645 C C . GLU A 1 81 ? -19.930 -2.520 34.794 1.00 53.78 81 GLU A C 1
ATOM 647 O O . GLU A 1 81 ? -20.798 -2.855 35.602 1.00 53.78 81 GLU A O 1
ATOM 652 N N . SER A 1 82 ? -19.941 -1.306 34.231 1.00 55.56 82 SER A N 1
ATOM 653 C CA . SER A 1 82 ? -20.971 -0.305 34.553 1.00 55.56 82 SER A CA 1
ATOM 654 C C . SER A 1 82 ? -22.314 -0.578 33.871 1.00 55.56 82 SER A C 1
ATOM 656 O O . SER A 1 82 ? -23.336 -0.109 34.363 1.00 55.56 82 SER A O 1
ATOM 658 N N . ALA A 1 83 ? -22.341 -1.373 32.796 1.00 54.47 83 ALA A N 1
ATOM 659 C CA . ALA A 1 83 ? -23.584 -1.773 32.135 1.00 54.47 83 ALA A CA 1
ATOM 660 C C . ALA A 1 83 ? -24.310 -2.906 32.886 1.00 54.47 83 ALA A C 1
ATOM 662 O O . ALA A 1 83 ? -25.536 -2.963 32.866 1.00 54.47 83 ALA A O 1
ATOM 663 N N . PHE A 1 84 ? -23.572 -3.776 33.590 1.00 52.97 84 PHE A N 1
ATOM 664 C CA . PHE A 1 84 ? -24.141 -4.920 34.321 1.00 52.97 84 PHE A CA 1
ATOM 665 C C . PHE A 1 84 ? -24.422 -4.656 35.809 1.00 52.97 84 PHE A C 1
ATOM 667 O O . PHE A 1 84 ? -25.232 -5.364 36.405 1.00 52.97 84 PHE A O 1
ATOM 674 N N . LYS A 1 85 ? -23.788 -3.650 36.430 1.00 51.09 85 LYS A N 1
ATOM 675 C CA . LYS A 1 85 ? -23.999 -3.331 37.858 1.00 51.09 85 LYS A CA 1
ATOM 676 C C . LYS A 1 85 ? -25.269 -2.542 38.163 1.00 51.09 85 LYS A C 1
ATOM 678 O O . LYS A 1 85 ? -25.597 -2.373 39.334 1.00 51.09 85 LYS A O 1
ATOM 683 N N . VAL A 1 86 ? -26.006 -2.079 37.157 1.00 56.41 86 VAL A N 1
ATOM 684 C CA . VAL A 1 86 ? -27.245 -1.334 37.397 1.00 56.41 86 VAL A CA 1
ATOM 685 C C . VAL A 1 86 ? -28.450 -2.231 37.162 1.00 56.41 86 VAL A C 1
ATOM 687 O O . VAL A 1 86 ? -29.207 -2.089 36.210 1.00 56.41 86 VAL A O 1
ATOM 690 N N . GLN A 1 87 ? -28.617 -3.186 38.073 1.00 56.72 87 GLN A N 1
ATOM 691 C CA . GLN A 1 87 ? -29.775 -4.081 38.099 1.00 56.72 87 GLN A CA 1
ATOM 692 C C . GLN A 1 87 ? -31.083 -3.362 38.491 1.00 56.72 87 GLN A C 1
ATOM 694 O O . GLN A 1 87 ? -32.154 -3.934 38.343 1.00 56.72 87 GLN A O 1
ATOM 699 N N . ASN A 1 88 ? -31.015 -2.093 38.919 1.00 59.75 88 ASN A N 1
ATOM 700 C CA . ASN A 1 88 ? -32.154 -1.317 39.421 1.00 59.75 88 ASN A CA 1
ATOM 701 C C . ASN A 1 88 ? -32.405 -0.034 38.610 1.00 59.75 88 ASN A C 1
ATOM 703 O O . ASN A 1 88 ? -32.564 1.046 39.180 1.00 59.75 88 ASN A O 1
ATOM 707 N N . TYR A 1 89 ? -32.418 -0.112 37.278 1.00 66.81 89 TYR A N 1
ATOM 708 C CA . TYR A 1 89 ? -32.986 0.987 36.497 1.00 66.81 89 TYR A CA 1
ATOM 709 C C . TYR A 1 89 ? -34.508 0.891 36.532 1.00 66.81 89 TYR A C 1
ATOM 711 O O . TYR A 1 89 ? -35.091 -0.074 36.048 1.00 66.81 89 TYR A O 1
ATOM 719 N N . SER A 1 90 ? -35.155 1.913 37.081 1.00 77.38 90 SER A N 1
ATOM 720 C CA . SER A 1 90 ? -36.573 2.160 36.864 1.00 77.38 90 SER A CA 1
ATOM 721 C C . SER A 1 90 ? -36.823 2.314 35.362 1.00 77.38 90 SER A C 1
ATOM 723 O O . SER A 1 90 ? -36.188 3.128 34.689 1.00 77.38 90 SER A O 1
ATOM 725 N N . TYR A 1 91 ? -37.726 1.499 34.820 1.00 81.50 91 TYR A N 1
ATOM 726 C CA . TYR A 1 91 ? -38.133 1.541 33.418 1.00 81.50 91 TYR A CA 1
ATOM 727 C C . TYR A 1 91 ? -39.642 1.776 33.312 1.00 81.50 91 TYR A C 1
ATOM 729 O O . TYR A 1 91 ? -40.411 1.421 34.207 1.00 81.50 91 TYR A O 1
ATOM 737 N N . CYS A 1 92 ? -40.055 2.420 32.220 1.00 86.19 92 CYS A N 1
ATOM 738 C CA . CYS A 1 92 ? -41.456 2.445 31.803 1.00 86.19 92 CYS A CA 1
ATOM 739 C C . CYS A 1 92 ? -41.766 1.125 31.098 1.00 86.19 92 CYS A C 1
ATOM 741 O O . CYS A 1 92 ? -40.930 0.640 30.333 1.00 86.19 92 CYS A O 1
ATOM 743 N N . SER A 1 93 ? -42.941 0.558 31.355 1.00 84.50 93 SER A N 1
ATOM 744 C CA . SER A 1 93 ? -43.365 -0.723 30.787 1.00 84.50 93 SER A CA 1
ATOM 745 C C . SER A 1 93 ? -44.820 -0.647 30.347 1.00 84.50 93 SER A C 1
ATOM 747 O O . SER A 1 93 ? -45.602 0.097 30.936 1.00 84.50 93 SER A O 1
ATOM 749 N N . ASN A 1 94 ? -45.187 -1.422 29.324 1.00 80.94 94 ASN A N 1
ATOM 750 C CA . ASN A 1 94 ? -46.561 -1.560 28.825 1.00 80.94 94 ASN A CA 1
ATOM 751 C C . ASN A 1 94 ? -47.253 -0.227 28.488 1.00 80.94 94 ASN A C 1
ATOM 753 O O . ASN A 1 94 ? -48.458 -0.077 28.662 1.00 80.94 94 ASN A O 1
ATOM 757 N N . GLY A 1 95 ? -46.484 0.768 28.035 1.00 80.44 95 GLY A N 1
ATOM 758 C CA . GLY A 1 95 ? -47.029 2.088 27.717 1.00 80.44 95 GLY A CA 1
ATOM 759 C C . GLY A 1 95 ? -47.463 2.903 28.938 1.00 80.44 95 GLY A C 1
ATOM 760 O O . GLY A 1 95 ? -48.137 3.908 28.765 1.00 80.44 95 GLY A O 1
ATOM 761 N N . ILE A 1 96 ? -47.066 2.509 30.151 1.00 85.56 96 ILE A N 1
ATOM 762 C CA . ILE A 1 96 ? -47.305 3.252 31.390 1.00 85.56 96 ILE A CA 1
ATOM 763 C C . ILE A 1 96 ? -45.998 3.931 31.811 1.00 85.56 96 ILE A C 1
ATOM 765 O O . ILE A 1 96 ? -44.938 3.298 31.888 1.00 85.56 96 ILE A O 1
ATOM 769 N N . HIS A 1 97 ? -46.065 5.237 32.077 1.00 86.94 97 HIS A N 1
ATOM 770 C CA . HIS A 1 97 ? -44.916 5.998 32.555 1.00 86.94 97 HIS A CA 1
ATOM 771 C C . HIS A 1 97 ? -44.614 5.675 34.024 1.00 86.94 97 HIS A C 1
ATOM 773 O O . HIS A 1 97 ? -45.506 5.680 34.869 1.00 86.94 97 HIS A O 1
ATOM 779 N N . ASN A 1 98 ? -43.341 5.420 34.328 1.00 86.56 98 ASN A N 1
ATOM 780 C CA . ASN A 1 98 ? -42.862 5.199 35.685 1.00 86.56 98 ASN A CA 1
ATOM 781 C C . ASN A 1 98 ? -42.250 6.506 36.241 1.00 86.56 98 ASN A C 1
ATOM 783 O O . ASN A 1 98 ? -41.201 6.925 35.738 1.00 86.56 98 ASN A O 1
ATOM 787 N N . PRO A 1 99 ? -42.828 7.109 37.302 1.00 84.69 99 PRO A N 1
ATOM 788 C CA . PRO A 1 99 ? -42.364 8.382 37.872 1.00 84.69 99 PRO A CA 1
ATOM 789 C C . PRO A 1 99 ? -40.947 8.335 38.448 1.00 84.69 99 PRO A C 1
ATOM 791 O O . PRO A 1 99 ? -40.318 9.365 38.652 1.00 84.69 99 PRO A O 1
ATOM 794 N N . THR A 1 100 ? -40.438 7.135 38.737 1.00 82.62 100 THR A N 1
ATOM 795 C CA . THR A 1 100 ? -39.083 6.943 39.275 1.00 82.62 100 THR A CA 1
ATOM 796 C C . THR A 1 100 ? -38.006 6.959 38.188 1.00 82.62 100 THR A C 1
ATOM 798 O O . THR A 1 100 ? -36.820 6.804 38.481 1.00 82.62 100 THR A O 1
ATOM 801 N N . THR A 1 101 ? -38.398 7.103 36.919 1.00 83.56 101 THR A N 1
ATOM 802 C CA . THR A 1 101 ? -37.471 7.239 35.791 1.00 83.56 101 THR A CA 1
ATOM 803 C C . THR A 1 101 ? -36.949 8.673 35.674 1.00 83.56 101 THR A C 1
ATOM 805 O O . THR A 1 101 ? -37.525 9.613 36.205 1.00 83.56 101 THR A O 1
ATOM 808 N N . LYS A 1 102 ? -35.836 8.863 34.958 1.00 83.69 102 LYS A N 1
ATOM 809 C CA . LYS A 1 102 ? -35.198 10.185 34.801 1.00 83.69 102 LYS A CA 1
ATOM 810 C C . LYS A 1 102 ? -35.881 11.119 33.791 1.00 83.69 102 LYS A C 1
ATOM 812 O O . LYS A 1 102 ? -35.424 12.244 33.629 1.00 83.69 102 LYS A O 1
ATOM 817 N N . HIS A 1 103 ? -36.884 10.643 33.057 1.00 83.69 103 HIS A N 1
ATOM 818 C CA . HIS A 1 103 ? -37.558 11.428 32.021 1.00 83.69 103 HIS A CA 1
ATOM 819 C C . HIS A 1 103 ? -38.941 11.864 32.501 1.00 83.69 103 HIS A C 1
ATOM 821 O O . HIS A 1 103 ? -39.531 11.213 33.357 1.00 83.69 103 HIS A O 1
ATOM 827 N N . SER A 1 104 ? -39.450 12.958 31.944 1.00 85.00 104 SER A N 1
ATOM 828 C CA . SER A 1 104 ? -40.814 13.429 32.185 1.00 85.00 104 SER A CA 1
ATOM 829 C C . SER A 1 104 ? -41.837 12.523 31.484 1.00 85.00 104 SER A C 1
ATOM 831 O O . SER A 1 104 ? -41.512 11.814 30.527 1.00 85.00 104 SER A O 1
ATOM 833 N N . ILE A 1 105 ? -43.099 12.571 31.917 1.00 83.75 105 ILE A N 1
ATOM 834 C CA . ILE A 1 105 ? -44.189 11.840 31.252 1.00 83.75 105 ILE A CA 1
ATOM 835 C C . ILE A 1 105 ? -44.351 12.261 29.782 1.00 83.75 105 ILE A C 1
ATOM 837 O O . ILE A 1 105 ? -44.601 11.422 28.916 1.00 83.75 105 ILE A O 1
ATOM 841 N N . GLU A 1 106 ? -44.115 13.542 29.497 1.00 82.69 106 GLU A N 1
ATOM 842 C CA . GLU A 1 106 ? -44.170 14.135 28.161 1.00 82.69 106 GLU A CA 1
ATOM 843 C C . GLU A 1 106 ? -43.098 13.572 27.229 1.00 82.69 106 GLU A C 1
ATOM 845 O O . GLU A 1 106 ? -43.320 13.488 26.026 1.00 82.69 106 GLU A O 1
ATOM 850 N N . ASP A 1 107 ? -41.964 13.116 27.760 1.00 82.81 107 ASP A N 1
ATOM 851 C CA . ASP A 1 107 ? -40.868 12.529 26.985 1.00 82.81 107 ASP A CA 1
ATOM 852 C C . ASP A 1 107 ? -40.884 10.995 26.979 1.00 82.81 107 ASP A C 1
ATOM 854 O O . ASP A 1 107 ? -40.001 10.344 26.406 1.00 82.81 107 ASP A O 1
ATOM 858 N N . CYS A 1 108 ? -41.914 10.382 27.570 1.00 86.38 108 CYS A N 1
ATOM 859 C CA . CYS A 1 108 ? -42.021 8.935 27.653 1.00 86.38 108 CYS A CA 1
ATOM 860 C C . CYS A 1 108 ? -42.315 8.312 26.280 1.00 86.38 108 CYS A C 1
ATOM 862 O O . CYS A 1 108 ? -43.441 8.309 25.776 1.00 86.38 108 CYS A O 1
ATOM 864 N N . ARG A 1 109 ? -41.284 7.709 25.676 1.00 83.31 109 ARG A N 1
ATOM 865 C CA . ARG A 1 109 ? -41.388 7.037 24.368 1.00 83.31 109 ARG A CA 1
ATOM 866 C C . ARG A 1 109 ? -42.381 5.877 24.355 1.00 83.31 109 ARG A C 1
ATOM 868 O O . ARG A 1 109 ? -43.005 5.644 23.325 1.00 83.31 109 ARG A O 1
ATOM 875 N N . GLN A 1 110 ? -42.507 5.133 25.456 1.00 80.75 110 GLN A N 1
ATOM 876 C CA . GLN A 1 110 ? -43.457 4.019 25.525 1.00 80.75 110 GLN A CA 1
ATOM 877 C C . GLN A 1 110 ? -44.905 4.506 25.600 1.00 80.75 110 GLN A C 1
ATOM 879 O O . GLN A 1 110 ? -45.748 3.957 24.898 1.00 80.75 110 GLN A O 1
ATOM 884 N N . LEU A 1 111 ? -45.175 5.561 26.376 1.00 83.88 111 LEU A N 1
ATOM 885 C CA . LEU A 1 111 ? -46.498 6.182 26.449 1.00 83.88 111 LEU A CA 1
ATOM 886 C C . LEU A 1 111 ? -46.908 6.740 25.078 1.00 83.88 111 LEU A C 1
ATOM 888 O O . LEU A 1 111 ? -47.962 6.383 24.564 1.00 83.88 111 LEU A O 1
ATOM 892 N N . LYS A 1 112 ? -46.015 7.499 24.422 1.00 80.88 112 LYS A N 1
ATOM 893 C CA . LYS A 1 112 ? -46.247 8.051 23.074 1.00 80.88 112 LYS A CA 1
ATOM 894 C C . LYS A 1 112 ? -46.541 6.989 22.017 1.00 80.88 112 LYS A C 1
ATOM 896 O O . LYS A 1 112 ? -47.275 7.257 21.075 1.00 80.88 112 LYS A O 1
ATOM 901 N N . ARG A 1 113 ? -45.944 5.799 22.115 1.00 74.19 113 ARG A N 1
ATOM 902 C CA . ARG A 1 113 ? -46.209 4.709 21.161 1.00 74.19 113 ARG A CA 1
ATOM 903 C C . ARG A 1 113 ? -47.570 4.054 21.380 1.00 74.19 113 ARG A C 1
ATOM 905 O O . ARG A 1 113 ? -48.147 3.591 20.408 1.00 74.19 113 ARG A O 1
ATOM 912 N N . ASN A 1 114 ? -48.066 4.035 22.616 1.00 67.81 114 ASN A N 1
ATOM 913 C CA . ASN A 1 114 ? -49.356 3.435 22.957 1.00 67.81 114 ASN A CA 1
ATOM 914 C C . ASN A 1 114 ? -50.535 4.385 22.676 1.00 67.81 114 ASN A C 1
ATOM 916 O O . ASN A 1 114 ? -51.618 3.939 22.342 1.00 67.81 114 ASN A O 1
ATOM 920 N N . THR A 1 115 ? -50.324 5.702 22.755 1.00 61.28 115 THR A N 1
ATOM 921 C CA . THR A 1 115 ? -51.360 6.709 22.451 1.00 61.28 115 THR A CA 1
ATOM 922 C C . THR A 1 115 ? -51.562 6.980 20.956 1.00 61.28 115 THR A C 1
ATOM 924 O O . THR A 1 115 ? -52.452 7.741 20.603 1.00 61.28 115 THR A O 1
ATOM 927 N N . ASN A 1 116 ? -50.704 6.438 20.084 1.00 58.22 116 ASN A N 1
ATOM 928 C CA . ASN A 1 116 ? -50.775 6.609 18.624 1.00 58.22 116 ASN A CA 1
ATOM 929 C C . ASN A 1 116 ? -51.299 5.345 17.902 1.00 58.22 116 ASN A C 1
ATOM 931 O O . ASN A 1 116 ? -51.036 5.168 16.711 1.00 58.22 116 ASN A O 1
ATOM 935 N N . GLN A 1 117 ? -51.998 4.466 18.624 1.00 50.97 117 GLN A N 1
ATOM 936 C CA . GLN A 1 117 ? -52.836 3.384 18.091 1.00 50.97 117 GLN A CA 1
ATOM 937 C C . GLN A 1 117 ? -54.296 3.686 18.417 1.00 50.97 117 GLN A C 1
ATOM 939 O O . GLN A 1 117 ? -55.149 3.324 17.580 1.00 50.97 117 GLN A O 1
#

Foldseek 3Di:
DDDDDDDDDDDDPDPDDPDPQQNVLVVVLVPDDPVCVVLSVVQVVDPPRGNVVSVVSVVVVVVVVVVCVVVPVDPPPVPCVVVPPCPDADDDPPLHDDPPHPDDPVPRPSVVVVVVD

Secondary structure (DSSP, 8-state):
----------PPPPS-----HHHHHHHHHHHS-GGGHHHHHHHHHSSS--HHHHHHHHHHHHHHHHHHHTTTTS-----THHHHS-TT----BTTB--TTSSS-GGG-HHHHHHTT-

pLDDT: mean 75.46, std 14.18, range [45.81, 92.0]

Mean predicted aligned error: 18.91 Å

Organism: NCBI:txid1389203

Solvent-accessible surface area (backbone atoms only — not comparable to full-atom values): 7627 Å² total; per-residue (Å²): 138,88,86,78,86,78,83,85,82,86,75,81,76,70,93,74,75,86,70,54,53,49,58,53,29,51,51,55,58,68,69,54,61,78,93,42,50,70,57,50,53,57,53,69,70,47,74,81,55,40,44,70,61,52,53,52,51,52,51,51,50,52,53,52,53,54,57,48,65,78,52,63,85,59,76,79,67,75,70,62,64,69,73,69,70,58,84,79,69,62,64,64,56,97,42,42,76,41,87,80,30,97,64,55,75,91,70,32,66,51,34,59,59,58,75,74,112

Sequence (117 aa):
MNFKSVGIRVGKPPIVIDISNELLAKIIISKLSEGYNNLKRMIYEMRPLETAKVVSKIDDYIRYSYSTTKGSDERQQVKSESAFKVQNYSYCSNGIHNPTTKHSIEDCRQLKRNTNQ

Radius of gyration: 34.55 Å; Cα contacts (8 Å, |Δi|>4): 53; chains: 1; bounding box: 96×42×78 Å